Protein AF-N4UKX5-F1 (afdb_monomer)

Organism: Fusarium oxysporum f. sp. cubense (strain race 1) (NCBI:txid1229664)

Secondary structure (DSSP, 8-state):
-TTT--TTTT--SSTT--GGGS-HHHHHHHS-HHHHHHHHHHHHHHHHSS-TTTSHHHHHHHHHHHHHHHHHHHHHTT-HHHHHHHHHHHHHHHHHHHHHHHHHHHHHHHHHHHHHHHHHHHH-TTS-GGGSTT-

pLDDT: mean 85.67, std 10.75, range [50.56, 95.94]

Solvent-accessible surface area (backbone atoms only — not comparable to full-atom values): 8071 Å² total; per-residue (Å²): 99,88,89,73,56,43,77,65,61,71,70,64,96,49,101,78,68,53,64,89,75,52,57,67,68,55,44,52,75,52,47,46,71,69,50,52,50,45,76,70,40,51,59,62,54,47,70,66,42,95,61,48,78,78,53,40,63,60,52,47,55,48,42,77,76,36,47,67,30,50,50,48,52,29,43,66,71,74,44,45,75,60,52,57,59,46,51,52,51,51,53,50,55,50,52,50,50,55,51,51,54,50,51,53,50,52,54,57,47,54,51,51,51,51,53,50,51,51,56,51,48,75,74,43,82,84,67,61,82,85,72,64,85,82,118

Foldseek 3Di:
DLVLFDPCLLVDPDPPPALVNDDPVSLCVRQPPVNVCCLQCVLVVLLPPPCNVVCLVVVVVSCVPCVVSSCVNCNNVVNNVSVVVSVVSNVVSVVVNVVVVVVVVVVVVVVVVVVVVVVVCVVPVPDDPVVPVPD

Structure (mmCIF, N/CA/C/O backbone):
data_AF-N4UKX5-F1
#
_entry.id   AF-N4UKX5-F1
#
loop_
_atom_site.group_PDB
_atom_site.id
_atom_site.type_symbol
_atom_site.label_atom_id
_atom_site.label_alt_id
_atom_site.label_comp_id
_atom_site.label_asym_id
_atom_site.label_entity_id
_atom_site.label_seq_id
_atom_site.pdbx_PDB_ins_code
_atom_site.Cartn_x
_atom_site.Cartn_y
_atom_site.Cartn_z
_atom_site.occupancy
_atom_site.B_iso_or_equiv
_atom_site.auth_seq_id
_atom_site.auth_comp_id
_atom_site.auth_asym_id
_atom_site.auth_atom_id
_atom_site.pdbx_PDB_model_num
ATOM 1 N N . MET A 1 1 ? -9.083 -7.119 -2.112 1.00 83.56 1 MET A N 1
ATOM 2 C CA . MET A 1 1 ? -8.316 -5.910 -1.726 1.00 83.56 1 MET A CA 1
ATOM 3 C C . MET A 1 1 ? -8.690 -4.686 -2.566 1.00 83.56 1 MET A C 1
ATOM 5 O O . MET A 1 1 ? -9.203 -3.749 -1.979 1.00 83.56 1 MET A O 1
ATOM 9 N N . ASN A 1 2 ? -8.533 -4.683 -3.900 1.00 85.25 2 ASN A N 1
ATOM 10 C CA . ASN A 1 2 ? -8.833 -3.512 -4.761 1.00 85.25 2 ASN A CA 1
ATOM 11 C C . ASN A 1 2 ? -10.295 -2.999 -4.661 1.00 85.25 2 ASN A C 1
ATOM 13 O O . ASN A 1 2 ? -10.534 -1.800 -4.655 1.00 85.25 2 ASN A O 1
ATOM 17 N N . ILE A 1 3 ? -11.275 -3.899 -4.515 1.00 88.56 3 ILE A N 1
ATOM 18 C CA . ILE A 1 3 ? -12.695 -3.526 -4.341 1.00 88.56 3 ILE A CA 1
ATOM 19 C C . ILE A 1 3 ? -13.090 -3.212 -2.890 1.00 88.56 3 ILE A C 1
ATOM 21 O O . ILE A 1 3 ? -14.152 -2.655 -2.653 1.00 88.56 3 ILE A O 1
ATOM 25 N N . SER A 1 4 ? -12.268 -3.623 -1.923 1.00 91.06 4 SER A N 1
ATOM 26 C CA . SER A 1 4 ? -12.618 -3.612 -0.495 1.00 91.06 4 SER A CA 1
ATOM 27 C C . SER A 1 4 ? -12.010 -2.419 0.242 1.00 91.06 4 SER A C 1
ATOM 29 O O . SER A 1 4 ? -12.527 -2.010 1.272 1.00 91.06 4 SER A O 1
ATOM 31 N N . LEU A 1 5 ? -10.896 -1.883 -0.265 1.00 94.81 5 LEU A N 1
ATOM 32 C CA . LEU A 1 5 ? -10.263 -0.689 0.280 1.00 94.81 5 LEU A CA 1
ATOM 33 C C . LEU A 1 5 ? -10.945 0.562 -0.259 1.00 94.81 5 LEU A C 1
ATOM 35 O O . LEU A 1 5 ? -10.993 0.773 -1.472 1.00 94.81 5 LEU A O 1
ATOM 39 N N . LYS A 1 6 ? -11.381 1.420 0.654 1.00 94.25 6 LYS A N 1
ATOM 40 C CA . LYS A 1 6 ? -11.915 2.750 0.376 1.00 94.25 6 LYS A CA 1
ATOM 41 C C . LYS A 1 6 ? -11.377 3.735 1.408 1.00 94.25 6 LYS A C 1
ATOM 43 O O . LYS A 1 6 ? -10.897 3.305 2.456 1.00 94.25 6 LYS A O 1
ATOM 48 N N . GLU A 1 7 ? -11.447 5.015 1.077 1.00 93.12 7 GLU A N 1
ATOM 49 C CA . GLU A 1 7 ? -11.244 6.094 2.039 1.00 93.12 7 GLU A CA 1
ATOM 50 C C . GLU A 1 7 ? -12.257 5.965 3.170 1.00 93.12 7 GLU A C 1
ATOM 52 O O . GLU A 1 7 ? -13.420 5.624 2.922 1.00 93.12 7 GLU A O 1
ATOM 57 N N . ASP A 1 8 ? -11.784 6.214 4.387 1.00 93.50 8 ASP A N 1
ATOM 58 C CA . ASP A 1 8 ? -12.605 6.221 5.587 1.00 93.50 8 ASP A CA 1
ATOM 59 C C . ASP A 1 8 ? -13.383 4.906 5.755 1.00 93.50 8 ASP A C 1
ATOM 61 O O . ASP A 1 8 ? -14.613 4.843 5.821 1.00 93.50 8 ASP A O 1
ATOM 65 N N . ILE A 1 9 ? -12.648 3.790 5.762 1.00 94.19 9 ILE A N 1
ATOM 66 C CA . ILE A 1 9 ? -13.247 2.448 5.706 1.00 94.19 9 ILE A CA 1
ATOM 67 C C . ILE A 1 9 ? -14.123 2.137 6.929 1.00 94.19 9 ILE A C 1
ATOM 69 O O . ILE A 1 9 ? -15.023 1.299 6.852 1.00 94.19 9 ILE A O 1
ATOM 73 N N . CYS A 1 10 ? -13.874 2.829 8.042 1.00 93.75 10 CYS A N 1
ATOM 74 C CA . CYS A 1 10 ? -14.640 2.727 9.280 1.00 93.75 10 CYS A CA 1
ATOM 75 C C . CYS A 1 10 ? -15.719 3.813 9.443 1.00 93.75 10 CYS A C 1
ATOM 77 O O . CYS A 1 10 ? -16.353 3.846 10.504 1.00 93.75 10 CYS A O 1
ATOM 79 N N . ASP A 1 11 ? -15.939 4.655 8.429 1.00 91.94 11 ASP A N 1
ATOM 80 C CA . ASP A 1 11 ? -16.814 5.836 8.427 1.00 91.94 11 ASP A CA 1
ATOM 81 C C . ASP A 1 11 ? -16.647 6.677 9.714 1.00 91.94 11 ASP A C 1
ATOM 83 O O . ASP A 1 11 ? -17.562 6.816 10.536 1.00 91.94 11 ASP A O 1
ATOM 87 N N . LEU A 1 12 ? -15.418 7.126 9.960 1.00 89.06 12 LEU A N 1
ATOM 88 C CA . LEU A 1 12 ? -15.024 7.915 11.115 1.00 89.06 12 LEU A CA 1
ATOM 89 C C . LEU A 1 12 ? -15.471 9.365 10.939 1.00 89.06 12 LEU A C 1
ATOM 91 O O . LEU A 1 12 ? -15.282 9.997 9.908 1.00 89.06 12 LEU A O 1
ATOM 95 N N . VAL A 1 13 ? -16.000 9.946 12.014 1.00 80.88 13 VAL A N 1
ATOM 96 C CA . VAL A 1 13 ? -16.479 11.338 12.000 1.00 80.88 13 VAL A CA 1
ATOM 97 C C . VAL A 1 13 ? -15.334 12.337 11.775 1.00 80.88 13 VAL A C 1
ATOM 99 O O . VAL A 1 13 ? -15.571 13.436 11.272 1.00 80.88 13 VAL A O 1
ATOM 102 N N . TRP A 1 14 ? -14.097 11.985 12.153 1.00 86.44 14 TRP A N 1
ATOM 103 C CA . TRP A 1 14 ? -12.945 12.877 12.036 1.00 86.44 14 TRP A CA 1
ATOM 104 C C . TRP A 1 14 ? -11.668 12.137 11.582 1.00 86.44 14 TRP A C 1
ATOM 106 O O . TRP A 1 14 ? -11.308 11.123 12.182 1.00 86.44 14 TRP A O 1
ATOM 116 N N . PRO A 1 15 ? -10.912 12.659 10.594 1.00 76.62 15 PRO A N 1
ATOM 117 C CA . PRO A 1 15 ? -9.741 11.983 10.009 1.00 76.62 15 PRO A CA 1
ATOM 118 C C . PRO A 1 15 ? -8.527 11.849 10.950 1.00 76.62 15 PRO A C 1
ATOM 120 O O . PRO A 1 15 ? -7.534 11.217 10.604 1.00 76.62 15 PRO A O 1
ATOM 123 N N . GLY A 1 16 ? -8.589 12.438 12.145 1.00 83.19 16 GLY A N 1
ATOM 124 C CA . GLY A 1 16 ? -7.566 12.330 13.190 1.00 83.19 16 GLY A CA 1
ATOM 125 C C . GLY A 1 16 ? -8.024 11.611 14.458 1.00 83.19 16 GLY A C 1
ATOM 126 O O . GLY A 1 16 ? -7.332 11.704 15.471 1.00 83.19 16 GLY A O 1
ATOM 127 N N . THR A 1 17 ? -9.171 10.923 14.436 1.00 89.44 17 THR A N 1
ATOM 128 C CA . THR A 1 17 ? -9.599 10.079 15.560 1.00 89.44 17 THR A CA 1
ATOM 129 C C . THR A 1 17 ? -8.512 9.052 15.876 1.00 89.44 17 THR A C 1
ATOM 131 O O . THR A 1 17 ? -8.079 8.299 14.998 1.00 89.44 17 THR A O 1
ATOM 134 N N . GLN A 1 18 ? -8.045 9.006 17.128 1.00 89.25 18 GLN A N 1
ATOM 135 C CA . GLN A 1 18 ? -6.994 8.059 17.483 1.00 89.25 18 GLN A CA 1
ATOM 136 C C . GLN A 1 18 ? -7.522 6.633 17.410 1.00 89.25 18 GLN A C 1
ATOM 138 O O . GLN A 1 18 ? -8.659 6.340 17.776 1.00 89.25 18 GLN A O 1
ATOM 143 N N . ARG A 1 19 ? -6.652 5.695 17.026 1.00 90.31 19 ARG A N 1
ATOM 144 C CA . ARG A 1 19 ? -7.017 4.277 16.986 1.00 90.31 19 ARG A CA 1
ATOM 145 C C . ARG A 1 19 ? -7.580 3.773 18.323 1.00 90.31 19 ARG A C 1
ATOM 147 O O . ARG A 1 19 ? -8.476 2.935 18.320 1.00 90.31 19 ARG A O 1
ATOM 154 N N . THR A 1 20 ? -7.064 4.264 19.444 1.00 90.50 20 THR A N 1
ATOM 155 C CA . THR A 1 20 ? -7.505 3.921 20.807 1.00 90.50 20 THR A CA 1
ATOM 156 C C . THR A 1 20 ? -8.943 4.341 21.109 1.00 90.50 20 THR A C 1
ATOM 158 O O . THR A 1 20 ? -9.580 3.722 21.955 1.00 90.50 20 THR A O 1
ATOM 161 N N . GLU A 1 21 ? -9.466 5.345 20.406 1.00 91.62 21 GLU A N 1
ATOM 162 C CA . GLU A 1 21 ? -10.832 5.856 20.564 1.00 91.62 21 GLU A CA 1
ATOM 163 C C . GLU A 1 21 ? -11.854 5.057 19.735 1.00 91.62 21 GLU A C 1
ATOM 165 O O . GLU A 1 21 ? -13.058 5.155 19.961 1.00 91.62 21 GLU A O 1
ATOM 170 N N . ILE A 1 22 ? -11.391 4.231 18.788 1.00 93.19 22 ILE A N 1
ATOM 171 C CA . ILE A 1 22 ? -12.251 3.454 17.888 1.00 93.19 22 ILE A CA 1
ATOM 172 C C . ILE A 1 22 ? -12.518 2.068 18.498 1.00 93.19 22 ILE A C 1
ATOM 174 O O . ILE A 1 22 ? -11.574 1.295 18.709 1.00 93.19 22 ILE A O 1
ATOM 178 N N . PRO A 1 23 ? -13.784 1.673 18.727 1.00 94.19 23 PRO A N 1
ATOM 179 C CA . PRO A 1 23 ? -14.103 0.346 19.244 1.00 94.19 23 PRO A CA 1
ATOM 180 C C . PRO A 1 23 ? -13.579 -0.769 18.331 1.00 94.19 23 PRO A C 1
ATOM 182 O O . PRO A 1 23 ? -13.800 -0.752 17.120 1.00 94.19 23 PRO A O 1
ATOM 185 N N . SER A 1 24 ? -12.939 -1.793 18.903 1.00 92.56 24 SER A N 1
ATOM 186 C CA . SER A 1 24 ? -12.426 -2.933 18.123 1.00 92.56 24 SER A CA 1
ATOM 187 C C . SER A 1 24 ? -13.518 -3.652 17.328 1.00 92.56 24 SER A C 1
ATOM 189 O O . SER A 1 24 ? -13.256 -4.103 16.218 1.00 92.56 24 SER A O 1
ATOM 191 N N . LEU A 1 25 ? -14.750 -3.695 17.850 1.00 93.94 25 LEU A N 1
ATOM 192 C CA . LEU A 1 25 ? -15.900 -4.259 17.141 1.00 93.94 25 LEU A CA 1
ATOM 193 C C . LEU A 1 25 ? -16.239 -3.473 15.862 1.00 93.94 25 LEU A C 1
ATOM 195 O O . LEU A 1 25 ? -16.568 -4.083 14.849 1.00 93.94 25 LEU A O 1
ATOM 199 N N . ARG A 1 26 ? -16.108 -2.136 15.881 1.00 94.31 26 ARG A N 1
ATOM 200 C CA . ARG A 1 26 ? -16.321 -1.294 14.693 1.00 94.31 26 ARG A CA 1
ATOM 201 C C . ARG A 1 26 ? -15.291 -1.633 13.623 1.00 94.31 26 ARG A C 1
ATOM 203 O O . ARG A 1 26 ? -15.672 -1.938 12.500 1.00 94.31 26 ARG A O 1
ATOM 210 N N . VAL A 1 27 ? -14.012 -1.679 13.995 1.00 95.06 27 VAL A N 1
ATOM 211 C CA . VAL A 1 27 ? -12.939 -2.080 13.072 1.00 95.06 27 VAL A CA 1
ATOM 212 C C . VAL A 1 27 ? -13.193 -3.471 12.486 1.00 95.06 27 VAL A C 1
ATOM 214 O O . VAL A 1 27 ? -13.113 -3.625 11.273 1.00 95.06 27 VAL A O 1
ATOM 217 N N . ALA A 1 28 ? -13.558 -4.458 13.309 1.00 94.00 28 ALA A N 1
ATOM 218 C CA . ALA A 1 28 ? -13.842 -5.819 12.845 1.00 94.00 28 ALA A CA 1
ATOM 219 C C . ALA A 1 28 ? -15.056 -5.888 11.899 1.00 94.00 28 ALA A C 1
ATOM 221 O O . ALA A 1 28 ? -15.061 -6.684 10.966 1.00 94.00 28 ALA A O 1
ATOM 222 N N . SER A 1 29 ? -16.065 -5.032 12.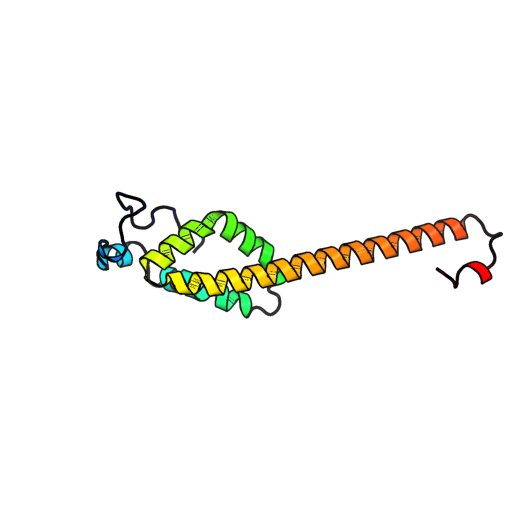100 1.00 94.62 29 SER A N 1
ATOM 223 C CA . SER A 1 29 ? -17.222 -4.943 11.196 1.00 94.62 29 SER A CA 1
ATOM 224 C C . SER A 1 29 ? -16.905 -4.286 9.849 1.00 94.62 29 SER A C 1
ATOM 226 O O . SER A 1 29 ? -17.573 -4.568 8.859 1.00 94.62 29 SER A O 1
ATOM 228 N N . CYS A 1 30 ? -15.887 -3.424 9.803 1.00 95.38 30 CYS A N 1
ATOM 229 C CA . CYS A 1 30 ? -15.498 -2.673 8.608 1.00 95.38 30 CYS A CA 1
ATOM 230 C C . CYS A 1 30 ? -14.368 -3.353 7.819 1.00 95.38 30 CYS A C 1
ATOM 232 O O . CYS A 1 30 ? -14.278 -3.198 6.603 1.00 95.38 30 CYS A O 1
ATOM 234 N N . ILE A 1 31 ? -13.500 -4.107 8.498 1.00 95.75 31 ILE A N 1
ATOM 235 C CA . ILE A 1 31 ? -12.332 -4.766 7.910 1.00 95.75 31 ILE A CA 1
ATOM 236 C C . ILE A 1 31 ? -12.417 -6.268 8.194 1.00 95.75 31 ILE A C 1
ATOM 238 O O . ILE A 1 31 ? -11.996 -6.738 9.254 1.00 95.75 31 ILE A O 1
ATOM 242 N N . SER A 1 32 ? -12.932 -7.020 7.217 1.00 95.94 32 SER A N 1
ATOM 243 C CA . SER A 1 32 ? -13.056 -8.480 7.307 1.00 95.94 32 SER A CA 1
ATOM 244 C C . SER A 1 32 ? -11.700 -9.166 7.479 1.00 95.94 32 SER A C 1
ATOM 246 O O . SER A 1 32 ? -10.666 -8.624 7.077 1.00 95.94 32 SER A O 1
ATOM 248 N N . ASP A 1 33 ? -11.694 -10.379 8.026 1.00 94.88 33 ASP A N 1
ATOM 249 C CA . ASP A 1 33 ? -10.465 -11.141 8.264 1.00 94.88 33 ASP A CA 1
ATOM 250 C C . ASP A 1 33 ? -9.669 -11.389 6.970 1.00 94.88 33 ASP A C 1
ATOM 252 O O . ASP A 1 33 ? -8.437 -11.310 6.964 1.00 94.88 33 ASP A O 1
ATOM 256 N N . GLU A 1 34 ? -10.350 -11.588 5.839 1.00 95.06 34 GLU A N 1
ATOM 257 C CA . GLU A 1 34 ? -9.716 -11.725 4.525 1.00 95.06 34 GLU A CA 1
ATOM 258 C C . GLU A 1 34 ? -9.026 -10.430 4.092 1.00 95.06 34 GLU A C 1
ATOM 260 O O . GLU A 1 34 ? -7.916 -10.461 3.549 1.00 95.06 34 GLU A O 1
ATOM 265 N N . LEU A 1 35 ? -9.658 -9.276 4.336 1.00 95.06 35 LEU A N 1
ATOM 266 C CA . LEU A 1 35 ? -9.056 -7.982 4.031 1.00 95.06 35 LEU A CA 1
ATOM 267 C C . LEU A 1 35 ? -7.871 -7.699 4.959 1.00 95.06 35 LEU A C 1
ATOM 269 O O . LEU A 1 35 ? -6.840 -7.221 4.485 1.00 95.06 35 LEU A O 1
ATOM 273 N N . GLN A 1 36 ? -7.969 -8.044 6.245 1.00 94.44 36 GLN A N 1
ATOM 274 C CA . GLN A 1 36 ? -6.850 -7.936 7.184 1.00 94.44 36 GLN A CA 1
ATOM 275 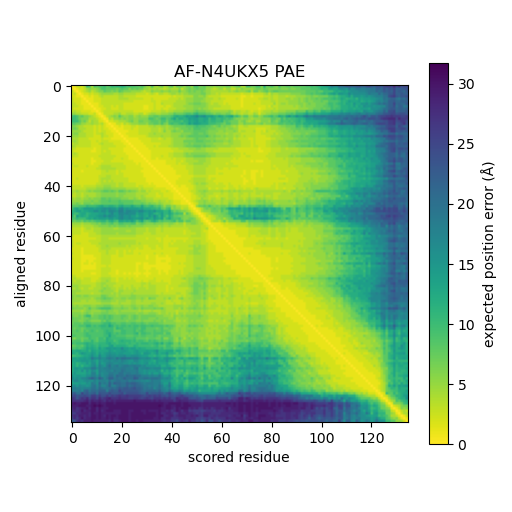C C . GLN A 1 36 ? -5.660 -8.771 6.710 1.00 94.44 36 GLN A C 1
ATOM 277 O O . GLN A 1 36 ? -4.535 -8.270 6.643 1.00 94.44 36 GLN A O 1
ATOM 282 N N . TYR A 1 37 ? -5.907 -10.025 6.328 1.00 92.69 37 TYR A N 1
ATOM 283 C CA . TYR A 1 37 ? -4.880 -10.903 5.782 1.00 92.69 37 TYR A CA 1
ATOM 284 C C . TYR A 1 37 ? -4.242 -10.297 4.526 1.00 92.69 37 TYR A C 1
ATOM 286 O O . TYR A 1 37 ? -3.016 -10.172 4.448 1.00 92.69 37 TYR A O 1
ATOM 294 N N . ALA A 1 38 ? -5.059 -9.857 3.566 1.00 92.88 38 ALA A N 1
ATOM 295 C CA . ALA A 1 38 ? -4.571 -9.259 2.329 1.00 92.88 38 ALA A CA 1
ATOM 296 C C . ALA A 1 38 ? -3.709 -8.016 2.601 1.00 92.88 38 ALA A C 1
ATOM 298 O O . ALA A 1 38 ? -2.576 -7.954 2.127 1.00 92.88 38 ALA A O 1
ATOM 299 N N . CYS A 1 39 ? -4.187 -7.077 3.426 1.00 92.19 39 CYS A N 1
ATOM 300 C CA . CYS A 1 39 ? -3.467 -5.854 3.785 1.00 92.19 39 CYS A CA 1
ATOM 301 C C . CYS A 1 39 ? -2.097 -6.133 4.414 1.00 92.19 39 CYS A C 1
ATOM 303 O O . CYS A 1 39 ? -1.156 -5.377 4.174 1.00 92.19 39 CYS A O 1
ATOM 305 N N . ARG A 1 40 ? -1.962 -7.211 5.188 1.00 89.94 40 ARG A N 1
ATOM 306 C CA . ARG A 1 40 ? -0.704 -7.569 5.855 1.00 89.94 40 ARG A CA 1
ATOM 307 C C . ARG A 1 40 ? 0.271 -8.331 4.963 1.00 89.94 40 ARG A C 1
ATOM 309 O O . ARG A 1 40 ? 1.482 -8.160 5.085 1.00 89.94 40 ARG A O 1
ATOM 316 N N . HIS A 1 41 ? -0.238 -9.191 4.086 1.00 87.56 41 HIS A N 1
ATOM 317 C CA . HIS A 1 41 ? 0.589 -10.211 3.439 1.00 87.56 41 HIS A CA 1
ATOM 318 C C . HIS A 1 41 ? 0.806 -10.009 1.937 1.00 87.56 41 HIS A C 1
ATOM 320 O O . HIS A 1 41 ? 1.720 -10.627 1.394 1.00 87.56 41 HIS A O 1
ATOM 326 N N . TRP A 1 42 ? 0.048 -9.138 1.257 1.00 87.94 42 TRP A N 1
ATOM 327 C CA . TRP A 1 42 ? 0.155 -8.984 -0.203 1.00 87.94 42 TRP A CA 1
ATOM 328 C C . TRP A 1 42 ? 1.584 -8.666 -0.671 1.00 87.94 42 TRP A C 1
ATOM 330 O O . TRP A 1 42 ? 2.078 -9.275 -1.613 1.00 87.94 42 TRP A O 1
ATOM 340 N N . ALA A 1 43 ? 2.282 -7.768 0.024 1.00 78.62 43 ALA A N 1
ATOM 341 C CA . ALA A 1 43 ? 3.628 -7.343 -0.347 1.00 78.62 43 ALA A CA 1
ATOM 342 C C . ALA A 1 43 ? 4.704 -8.393 -0.037 1.00 78.62 43 ALA A C 1
ATOM 344 O O . ALA A 1 43 ? 5.694 -8.502 -0.758 1.00 78.62 43 ALA A O 1
ATOM 345 N N . TYR A 1 44 ? 4.501 -9.187 1.017 1.00 79.69 44 TYR A N 1
ATOM 346 C CA . TYR A 1 44 ? 5.348 -10.344 1.300 1.00 79.69 44 TYR A CA 1
ATOM 347 C C . TYR A 1 44 ? 5.233 -11.384 0.184 1.00 79.69 44 TYR A C 1
ATOM 349 O O . TYR A 1 44 ? 6.244 -11.884 -0.305 1.00 79.69 44 TYR A O 1
ATOM 357 N N . HIS A 1 45 ? 4.003 -11.672 -0.248 1.00 84.12 45 HIS A N 1
ATOM 358 C CA . HIS A 1 45 ? 3.759 -12.568 -1.374 1.00 84.12 45 HIS A CA 1
ATOM 359 C C . HIS A 1 45 ? 4.343 -12.001 -2.665 1.00 84.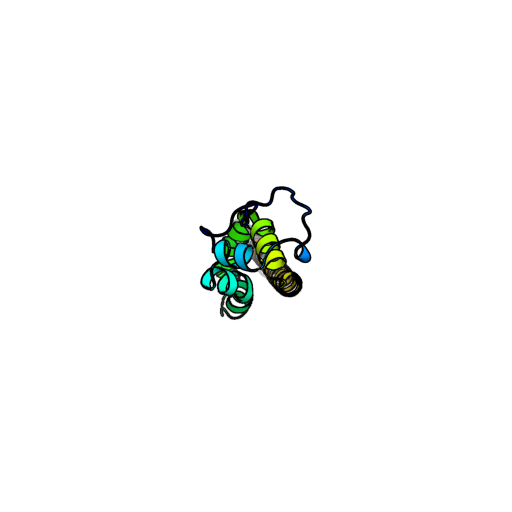12 45 HIS A C 1
ATOM 361 O O . HIS A 1 45 ? 5.011 -12.734 -3.381 1.00 84.12 45 HIS A O 1
ATOM 367 N N . PHE A 1 46 ? 4.203 -10.693 -2.903 1.00 79.19 46 PHE A N 1
ATOM 368 C CA . PHE A 1 46 ? 4.794 -10.009 -4.054 1.00 79.19 46 PHE A CA 1
ATOM 369 C C . PHE A 1 46 ? 6.321 -10.164 -4.124 1.00 79.19 46 PHE A C 1
ATOM 371 O O . PHE A 1 46 ? 6.858 -10.447 -5.190 1.00 79.19 46 PHE A O 1
ATOM 378 N N . GLN A 1 47 ? 7.024 -10.049 -2.991 1.00 73.38 47 GLN A N 1
ATOM 379 C CA . GLN A 1 47 ? 8.479 -10.239 -2.935 1.00 73.38 47 GLN A CA 1
ATOM 380 C C . GLN A 1 47 ? 8.912 -11.669 -3.300 1.00 73.38 47 GLN A C 1
ATOM 382 O O . GLN A 1 47 ? 10.029 -11.869 -3.769 1.00 73.38 47 GLN A O 1
ATOM 387 N N . LYS A 1 48 ? 8.055 -12.662 -3.051 1.00 79.38 48 LYS A N 1
ATOM 388 C CA . LYS A 1 48 ? 8.351 -14.079 -3.290 1.00 79.38 48 LYS A CA 1
ATOM 389 C C . LYS A 1 48 ? 8.043 -14.558 -4.704 1.00 79.38 48 LYS A C 1
ATOM 391 O O . LYS A 1 48 ? 8.366 -15.698 -5.024 1.00 79.38 48 LYS A O 1
ATOM 396 N N . ILE A 1 49 ? 7.406 -13.731 -5.528 1.00 81.56 49 ILE A N 1
ATOM 397 C CA . ILE A 1 49 ? 7.172 -14.060 -6.934 1.00 81.56 49 ILE A CA 1
ATOM 398 C C . ILE A 1 49 ? 8.534 -14.105 -7.635 1.00 81.56 49 ILE A C 1
ATOM 400 O O . ILE A 1 49 ? 9.357 -13.219 -7.423 1.00 81.56 49 ILE A O 1
ATOM 404 N N . GLU A 1 50 ? 8.774 -15.117 -8.471 1.00 71.69 50 GLU A N 1
ATOM 405 C CA . GLU A 1 50 ? 10.040 -15.280 -9.209 1.00 71.69 50 GLU A CA 1
ATOM 406 C C . GLU A 1 50 ? 10.323 -14.098 -10.154 1.00 71.69 50 GLU A C 1
ATOM 408 O O . GLU A 1 50 ? 11.472 -13.724 -10.380 1.00 71.69 50 GLU A O 1
ATOM 413 N N . THR A 1 51 ? 9.266 -13.463 -10.664 1.00 71.19 51 THR A N 1
ATOM 414 C CA . THR A 1 51 ? 9.321 -12.348 -11.619 1.00 71.19 51 THR A CA 1
ATOM 415 C C . THR A 1 51 ? 8.526 -11.126 -11.130 1.00 71.19 51 THR A C 1
ATOM 417 O O . THR A 1 51 ? 7.521 -10.745 -11.739 1.00 71.19 51 THR A O 1
ATOM 420 N N . PRO A 1 52 ? 8.956 -10.455 -10.047 1.00 67.44 52 PRO A N 1
ATOM 421 C CA . PRO A 1 52 ? 8.206 -9.342 -9.463 1.00 67.44 52 PRO A CA 1
ATOM 422 C C . PRO A 1 52 ? 8.149 -8.126 -10.400 1.00 67.44 52 PRO A C 1
ATOM 424 O O . PRO A 1 52 ? 7.214 -7.335 -10.330 1.00 67.44 52 PRO A O 1
ATOM 427 N N . LEU A 1 53 ? 9.108 -8.006 -11.329 1.00 70.12 53 LEU A N 1
ATOM 428 C CA . LEU A 1 53 ? 9.166 -6.932 -12.324 1.00 70.12 53 LEU A CA 1
ATOM 429 C C . LEU A 1 53 ? 8.019 -6.963 -13.346 1.00 70.12 53 LEU A C 1
ATOM 431 O O . LEU A 1 53 ? 7.708 -5.916 -13.907 1.00 70.12 53 LEU A O 1
ATOM 435 N N . ILE A 1 54 ? 7.409 -8.129 -13.592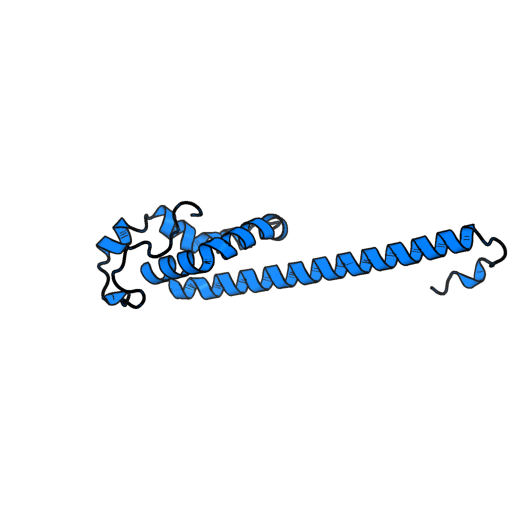 1.00 72.94 54 ILE A N 1
ATOM 436 C CA . ILE A 1 54 ? 6.299 -8.280 -14.553 1.00 72.94 54 ILE A CA 1
ATOM 437 C C . ILE A 1 54 ? 5.014 -7.684 -13.974 1.00 72.94 54 ILE A C 1
ATOM 439 O O . ILE A 1 54 ? 4.280 -6.991 -14.665 1.00 72.94 54 ILE A O 1
ATOM 443 N N . ASN A 1 55 ? 4.791 -7.883 -12.676 1.00 76.69 55 ASN A N 1
ATOM 444 C CA . ASN A 1 55 ? 3.577 -7.434 -11.992 1.00 76.69 55 ASN A CA 1
ATOM 445 C C . ASN A 1 55 ? 3.737 -6.043 -11.356 1.00 76.69 55 ASN A C 1
ATOM 447 O O . ASN A 1 55 ? 2.864 -5.585 -10.619 1.00 76.69 55 ASN A O 1
ATOM 451 N N . LEU A 1 56 ? 4.866 -5.369 -11.602 1.00 81.88 56 LEU A N 1
ATOM 452 C CA . LEU A 1 56 ? 5.147 -4.051 -11.039 1.00 81.88 56 LEU A CA 1
ATOM 453 C C . LEU A 1 56 ? 4.127 -3.000 -11.467 1.00 81.88 56 LEU A C 1
ATOM 455 O O . LEU A 1 56 ? 3.750 -2.171 -10.644 1.00 81.88 56 LEU A O 1
ATOM 459 N N . ASP A 1 57 ? 3.696 -3.036 -12.726 1.00 83.75 57 ASP A N 1
ATOM 460 C CA . ASP A 1 57 ? 2.774 -2.042 -13.275 1.00 83.75 57 ASP A CA 1
ATOM 461 C C . ASP A 1 57 ? 1.404 -2.138 -12.585 1.00 83.75 57 ASP A C 1
ATOM 463 O O . ASP A 1 57 ? 0.835 -1.125 -12.177 1.00 83.75 57 ASP A O 1
ATOM 467 N N . GLU A 1 58 ? 0.916 -3.356 -12.332 1.00 85.75 58 GLU A N 1
ATOM 468 C CA . GLU A 1 58 ? -0.323 -3.585 -11.578 1.00 85.75 58 GLU A CA 1
ATOM 469 C C . GLU A 1 58 ? -0.206 -3.126 -10.122 1.00 85.75 58 GLU A C 1
ATOM 471 O O . GLU A 1 58 ? -1.116 -2.485 -9.589 1.00 85.75 58 GLU A O 1
ATOM 476 N N . VAL A 1 59 ? 0.931 -3.408 -9.478 1.00 85.94 59 VAL A N 1
ATOM 477 C CA . VAL A 1 59 ? 1.206 -2.932 -8.117 1.00 85.94 59 VAL A CA 1
ATOM 478 C C . VAL A 1 59 ? 1.280 -1.409 -8.079 1.00 85.94 59 VAL A C 1
ATOM 480 O O . VAL A 1 59 ? 0.760 -0.797 -7.149 1.00 85.94 59 VAL A O 1
ATOM 483 N N . PHE A 1 60 ? 1.874 -0.778 -9.087 1.00 85.31 60 PHE A N 1
ATOM 484 C CA . PHE A 1 60 ? 1.955 0.672 -9.175 1.00 85.31 60 PHE A CA 1
ATOM 485 C C . PHE A 1 60 ? 0.569 1.305 -9.333 1.00 85.31 60 PHE A C 1
ATOM 487 O O . PHE A 1 60 ? 0.231 2.209 -8.569 1.00 85.31 60 PHE A O 1
ATOM 494 N N . VAL A 1 61 ? -0.267 0.778 -10.233 1.00 89.06 61 VAL A N 1
ATOM 495 C CA . VAL A 1 61 ? -1.667 1.210 -10.397 1.00 89.06 61 VAL A CA 1
ATOM 496 C C . VAL A 1 61 ? -2.454 1.022 -9.098 1.00 89.06 61 VAL A C 1
ATOM 498 O O . VAL A 1 61 ? -3.187 1.919 -8.673 1.00 89.06 61 VAL A O 1
ATOM 501 N N . PHE A 1 62 ? -2.274 -0.116 -8.421 1.00 90.00 62 PHE A N 1
ATOM 502 C CA . PHE A 1 62 ? -2.892 -0.364 -7.122 1.00 90.00 62 PHE A CA 1
ATOM 503 C C . PHE A 1 62 ? -2.471 0.685 -6.086 1.00 90.00 62 PHE A C 1
ATOM 505 O O . PHE A 1 62 ? -3.327 1.248 -5.408 1.00 90.00 62 PHE A O 1
ATOM 512 N N . LEU A 1 63 ? -1.176 0.982 -5.972 1.00 88.69 63 LEU A N 1
ATOM 513 C CA . LEU A 1 63 ? -0.655 1.937 -4.995 1.00 88.69 63 LEU A CA 1
ATOM 514 C C . LEU A 1 63 ? -1.078 3.373 -5.305 1.00 88.69 63 LEU A C 1
ATOM 516 O O . LEU A 1 63 ? -1.461 4.089 -4.385 1.00 88.69 63 LEU A O 1
ATOM 520 N N . GLN A 1 64 ? -1.081 3.787 -6.573 1.00 89.19 64 GLN A N 1
ATOM 521 C CA . GLN A 1 64 ? -1.585 5.107 -6.965 1.00 89.19 64 GLN A CA 1
ATOM 522 C C . GLN A 1 64 ? -3.024 5.332 -6.495 1.00 89.19 64 GLN A C 1
ATOM 524 O O . GLN A 1 64 ? -3.370 6.432 -6.074 1.00 89.19 64 GLN A O 1
ATOM 529 N N . LYS A 1 65 ? -3.849 4.282 -6.533 1.00 92.44 65 LYS A N 1
ATOM 530 C CA . LYS A 1 65 ? -5.256 4.354 -6.139 1.00 92.44 65 LYS A CA 1
ATOM 531 C C . LYS A 1 65 ? -5.495 4.098 -4.647 1.00 92.44 65 LYS A C 1
ATOM 533 O O . LYS A 1 65 ? -6.409 4.677 -4.071 1.00 92.44 65 LYS A O 1
ATOM 538 N N . HIS A 1 66 ? -4.733 3.202 -4.022 1.00 93.94 66 HIS A N 1
ATOM 539 C CA . HIS A 1 66 ? -5.059 2.646 -2.704 1.00 93.94 66 HIS A CA 1
ATOM 540 C C . HIS A 1 66 ? -3.956 2.759 -1.652 1.00 93.94 66 HIS A C 1
ATOM 542 O O . HIS A 1 66 ? -4.143 2.219 -0.565 1.00 93.94 66 HIS A O 1
ATOM 548 N N . LEU A 1 67 ? -2.841 3.458 -1.903 1.00 91.88 67 LEU A N 1
ATOM 549 C CA . LEU A 1 67 ? -1.768 3.595 -0.909 1.00 91.88 67 LEU A CA 1
ATOM 550 C C . LEU A 1 67 ? -2.297 4.118 0.433 1.00 91.88 67 LEU A C 1
ATOM 552 O O . LEU A 1 67 ? -2.088 3.471 1.457 1.00 91.88 67 LEU A O 1
ATOM 556 N N . PHE A 1 68 ? -3.017 5.241 0.435 1.00 92.38 68 PHE A N 1
ATOM 557 C CA . PHE A 1 68 ? -3.545 5.820 1.672 1.00 92.38 68 PHE A CA 1
ATOM 558 C C . PHE A 1 68 ? -4.635 4.952 2.306 1.00 92.38 68 PHE A C 1
ATOM 560 O O . PHE A 1 68 ? -4.559 4.698 3.501 1.00 92.38 68 PHE A O 1
ATOM 567 N N . HIS A 1 69 ? -5.554 4.391 1.513 1.00 94.94 69 HIS A N 1
ATOM 568 C CA . HIS A 1 69 ? -6.594 3.469 2.000 1.00 94.94 69 HIS A CA 1
ATOM 569 C C . HIS A 1 69 ? -5.998 2.229 2.686 1.00 94.94 69 HIS A C 1
ATOM 571 O O . HIS A 1 69 ? -6.486 1.748 3.707 1.00 94.94 69 HIS A O 1
ATOM 577 N N . TRP A 1 70 ? -4.911 1.693 2.131 1.00 94.88 70 TRP A N 1
ATOM 578 C CA . TRP A 1 70 ? -4.202 0.557 2.706 1.00 94.88 70 TRP A CA 1
ATOM 579 C C . TRP A 1 70 ? -3.456 0.937 3.995 1.00 94.88 70 TRP A C 1
ATOM 581 O O . TRP A 1 70 ? -3.507 0.185 4.969 1.00 94.88 70 TRP A O 1
ATOM 591 N N . LEU A 1 71 ? -2.800 2.104 4.036 1.00 93.50 71 LEU A N 1
ATOM 592 C CA . LEU A 1 71 ? -2.148 2.621 5.248 1.00 93.50 71 LEU A CA 1
ATOM 593 C C . LEU A 1 71 ? -3.154 2.919 6.366 1.00 93.50 71 LEU A C 1
ATOM 595 O O . LEU A 1 71 ? -2.878 2.634 7.534 1.00 93.50 71 LEU A O 1
ATOM 599 N N . GLU A 1 72 ? -4.319 3.450 6.010 1.00 94.06 72 GLU A N 1
ATOM 600 C CA . GLU A 1 72 ? -5.446 3.668 6.908 1.00 94.06 72 GLU A CA 1
ATOM 601 C C . GLU A 1 72 ? -5.912 2.334 7.501 1.00 94.06 72 GLU A C 1
ATOM 603 O O . GLU A 1 72 ? -5.880 2.162 8.720 1.00 94.06 72 GLU A O 1
ATOM 608 N N . ALA A 1 73 ? -6.209 1.337 6.659 1.00 95.12 73 ALA A N 1
ATOM 609 C CA . ALA A 1 73 ? -6.599 0.002 7.109 1.00 95.12 73 ALA A CA 1
ATOM 610 C C . ALA A 1 73 ? -5.544 -0.635 8.032 1.00 95.12 73 ALA A C 1
ATOM 612 O O . ALA A 1 73 ? -5.889 -1.167 9.087 1.00 95.12 73 ALA A O 1
ATOM 613 N N . LEU A 1 74 ? -4.250 -0.540 7.694 1.00 94.44 74 LEU A N 1
ATOM 614 C CA . LEU A 1 74 ? -3.158 -1.029 8.547 1.00 94.44 74 LEU A CA 1
ATOM 615 C C . LEU A 1 74 ? -3.089 -0.303 9.896 1.00 94.44 74 LEU A C 1
ATOM 617 O O . LEU A 1 74 ? -2.805 -0.931 10.918 1.00 94.44 74 LEU A O 1
ATOM 621 N N . SER A 1 75 ? -3.339 1.004 9.916 1.00 93.44 75 SER A N 1
ATOM 622 C CA . SER A 1 75 ? -3.397 1.795 11.150 1.00 93.44 75 SER A CA 1
ATOM 623 C C . SER A 1 75 ? -4.587 1.376 12.011 1.00 93.44 75 SER A C 1
ATOM 625 O O . SER A 1 75 ? -4.436 1.155 13.214 1.00 93.44 75 SER A O 1
ATOM 627 N N . LEU A 1 76 ? -5.742 1.155 11.378 1.00 94.31 76 LEU A N 1
ATOM 628 C CA . LEU A 1 76 ? -6.972 0.695 12.014 1.00 94.31 76 LEU A CA 1
ATOM 629 C C . LEU A 1 76 ? -6.851 -0.711 12.606 1.00 94.31 76 LEU A C 1
ATOM 631 O O . LEU A 1 76 ? -7.457 -0.995 13.632 1.00 94.31 76 LEU A O 1
ATOM 635 N N . ILE A 1 77 ? -6.016 -1.587 12.055 1.00 94.56 77 ILE A N 1
ATOM 636 C CA . ILE A 1 77 ? -5.754 -2.906 12.661 1.00 94.56 77 ILE A CA 1
ATOM 637 C C . ILE A 1 77 ? -4.517 -2.923 13.572 1.00 94.56 77 ILE A C 1
ATOM 639 O O . ILE A 1 77 ? -4.105 -3.981 14.040 1.00 94.56 77 ILE A O 1
ATOM 643 N N . GLY A 1 78 ? -3.901 -1.764 13.839 1.00 91.81 78 GLY A N 1
ATOM 644 C CA . GLY A 1 78 ? -2.740 -1.650 14.731 1.00 91.81 78 GLY A CA 1
ATOM 645 C C . GLY A 1 78 ? -1.438 -2.219 14.151 1.00 91.81 78 GLY A C 1
ATOM 646 O O . GLY A 1 78 ? -0.518 -2.560 14.894 1.00 91.81 78 GLY A O 1
ATOM 647 N N . ARG A 1 79 ? -1.337 -2.337 12.823 1.00 92.06 79 ARG A N 1
ATOM 648 C CA . ARG A 1 79 ? -0.193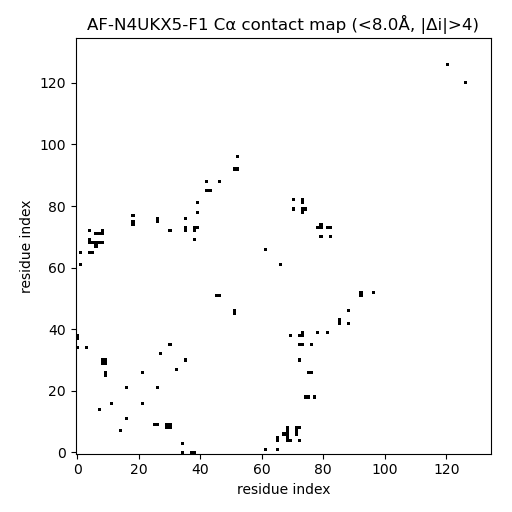 -2.919 12.098 1.00 92.06 79 ARG A CA 1
ATOM 649 C C . ARG A 1 79 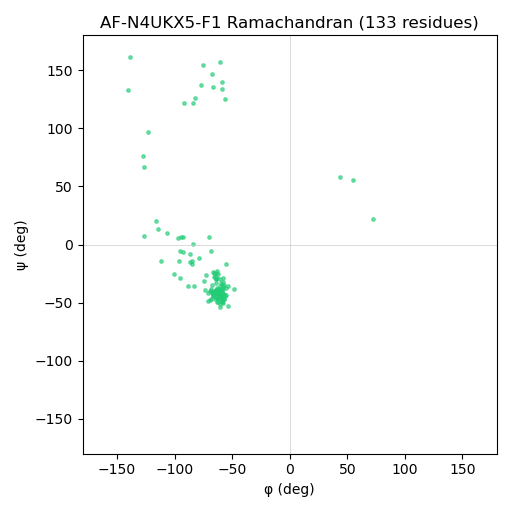? 0.524 -1.911 11.194 1.00 92.06 79 ARG A C 1
ATOM 651 O O . ARG A 1 79 ? 1.288 -2.321 10.329 1.00 92.06 79 ARG A O 1
ATOM 658 N N . PHE A 1 80 ? 0.364 -0.601 11.416 1.00 89.38 80 PHE A N 1
ATOM 659 C CA . PHE A 1 80 ? 1.004 0.453 10.605 1.00 89.38 80 PHE A CA 1
ATOM 660 C C . PHE A 1 80 ? 2.509 0.237 10.387 1.00 89.38 80 PHE A C 1
ATOM 662 O O . PHE A 1 80 ? 3.010 0.457 9.290 1.00 89.38 80 PHE A O 1
ATOM 669 N N . ARG A 1 81 ? 3.240 -0.257 11.397 1.00 88.56 81 ARG A N 1
ATOM 670 C CA . ARG A 1 81 ? 4.685 -0.535 11.285 1.00 88.56 81 ARG A CA 1
ATOM 671 C C . ARG A 1 81 ? 5.036 -1.528 10.171 1.00 88.56 81 ARG A C 1
ATOM 673 O O . ARG A 1 81 ? 6.123 -1.425 9.611 1.00 88.56 81 ARG A O 1
ATOM 680 N N . GLU A 1 82 ? 4.134 -2.447 9.823 1.00 87.06 82 GLU A N 1
ATOM 681 C CA . GLU A 1 82 ? 4.342 -3.386 8.711 1.00 87.06 82 GLU A CA 1
ATOM 682 C C . GLU A 1 82 ? 4.439 -2.658 7.363 1.00 87.06 82 GLU A C 1
ATOM 684 O O . GLU A 1 82 ? 5.197 -3.085 6.491 1.00 87.06 82 GLU A O 1
ATOM 689 N N . SER A 1 83 ? 3.766 -1.510 7.213 1.00 88.44 83 SER A N 1
ATOM 690 C CA . SER A 1 83 ? 3.818 -0.715 5.981 1.00 88.44 83 SER A CA 1
ATOM 691 C C . SER A 1 83 ? 5.233 -0.254 5.636 1.00 88.44 83 SER A C 1
ATOM 693 O O . SER A 1 83 ? 5.594 -0.210 4.463 1.00 88.44 83 SER A O 1
ATOM 695 N N . ILE A 1 84 ? 6.071 0.020 6.642 1.00 88.56 84 ILE A N 1
ATOM 696 C CA . ILE A 1 84 ? 7.445 0.499 6.445 1.00 88.56 84 ILE A CA 1
ATOM 697 C C . ILE A 1 84 ? 8.256 -0.538 5.669 1.00 88.56 84 ILE A C 1
ATOM 699 O O . ILE A 1 84 ? 9.006 -0.192 4.756 1.00 88.56 84 ILE A O 1
ATOM 703 N N . GLN A 1 85 ? 8.113 -1.815 6.024 1.00 82.31 85 GLN A N 1
ATOM 704 C CA . GLN A 1 85 ? 8.835 -2.893 5.357 1.00 82.31 85 GLN A CA 1
ATOM 705 C C . GLN A 1 85 ? 8.368 -3.055 3.909 1.00 82.31 85 GLN A C 1
ATOM 707 O O . GLN A 1 85 ? 9.194 -3.177 3.007 1.00 82.31 85 GLN A O 1
ATOM 712 N N . VAL A 1 86 ? 7.061 -2.972 3.677 1.00 80.88 86 VAL A N 1
ATOM 713 C CA . VAL A 1 86 ? 6.468 -3.035 2.337 1.00 80.88 86 VAL A CA 1
ATOM 714 C C . VAL A 1 86 ? 6.924 -1.868 1.460 1.00 80.88 86 VAL A C 1
ATOM 716 O O . VAL A 1 86 ? 7.368 -2.087 0.337 1.00 80.88 86 VAL A O 1
ATOM 719 N N . ILE A 1 87 ? 6.902 -0.638 1.979 1.00 85.38 87 ILE A N 1
ATOM 720 C CA . ILE A 1 87 ? 7.364 0.551 1.252 1.00 85.38 87 ILE A CA 1
ATOM 721 C C . ILE A 1 87 ? 8.844 0.411 0.879 1.00 85.38 87 ILE A C 1
ATOM 723 O O . ILE A 1 87 ? 9.218 0.713 -0.252 1.00 85.38 87 ILE A O 1
ATOM 727 N N . LYS A 1 88 ? 9.688 -0.106 1.783 1.00 86.00 88 LYS A N 1
ATOM 728 C CA . LYS A 1 88 ? 11.108 -0.372 1.489 1.00 86.00 88 LYS A CA 1
ATOM 729 C C . LYS A 1 88 ? 11.296 -1.403 0.372 1.00 86.00 88 LYS A C 1
ATOM 731 O O . LYS A 1 88 ? 12.154 -1.217 -0.494 1.00 86.00 88 LYS A O 1
ATOM 736 N N . ILE A 1 89 ? 10.504 -2.478 0.376 1.00 80.62 89 ILE A N 1
ATOM 737 C CA . ILE A 1 89 ? 10.518 -3.486 -0.694 1.00 80.62 89 ILE A CA 1
ATOM 738 C C . ILE A 1 89 ? 10.147 -2.825 -2.025 1.00 80.62 89 ILE A C 1
ATOM 740 O O . ILE A 1 89 ? 10.912 -2.915 -2.982 1.00 80.62 89 ILE A O 1
ATOM 744 N N . LEU A 1 90 ? 9.041 -2.080 -2.071 1.00 79.50 90 LEU A N 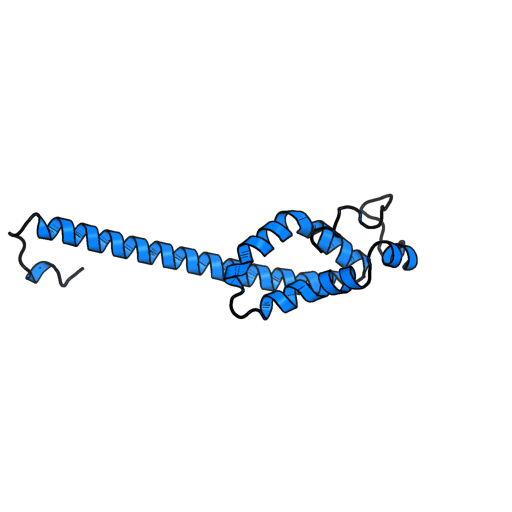1
ATOM 745 C CA . LEU A 1 90 ? 8.583 -1.386 -3.278 1.00 79.50 90 LEU A CA 1
ATOM 746 C C . LEU A 1 90 ? 9.625 -0.394 -3.806 1.00 79.50 90 LEU A C 1
ATOM 748 O O . LEU A 1 90 ? 9.930 -0.399 -4.994 1.00 79.50 90 LEU A O 1
ATOM 752 N N . GLN A 1 91 ? 10.244 0.398 -2.927 1.00 84.38 91 GLN A N 1
ATOM 753 C CA . GLN A 1 91 ? 11.336 1.303 -3.297 1.00 84.38 91 GLN A CA 1
ATOM 754 C C . GLN A 1 91 ? 12.521 0.564 -3.927 1.00 84.38 91 GLN A C 1
ATOM 756 O O . GLN A 1 91 ? 13.137 1.071 -4.862 1.00 84.38 91 GLN A O 1
ATOM 761 N N . THR A 1 92 ? 12.852 -0.625 -3.422 1.00 83.94 92 THR A N 1
ATOM 762 C CA . THR A 1 92 ? 13.946 -1.445 -3.958 1.00 83.94 92 THR A CA 1
ATOM 763 C C . THR A 1 92 ? 13.594 -1.956 -5.351 1.00 83.94 92 THR A C 1
ATOM 765 O O . THR A 1 92 ? 14.384 -1.805 -6.280 1.00 83.94 92 THR A O 1
ATOM 768 N N . VAL A 1 93 ? 12.383 -2.488 -5.521 1.00 78.75 93 VAL A N 1
ATOM 769 C CA . VAL A 1 93 ? 11.915 -3.029 -6.801 1.00 78.75 93 VAL A CA 1
ATOM 770 C C . VAL A 1 93 ? 11.795 -1.924 -7.866 1.00 78.75 93 VAL A C 1
ATOM 772 O O . VAL A 1 93 ? 12.233 -2.122 -8.998 1.00 78.75 93 VAL A O 1
ATOM 775 N N . ILE A 1 94 ? 11.315 -0.728 -7.502 1.00 81.25 94 ILE A N 1
ATOM 776 C CA . ILE A 1 94 ? 11.255 0.439 -8.402 1.00 81.25 94 ILE A CA 1
ATOM 777 C C . ILE A 1 94 ? 12.660 0.885 -8.833 1.00 81.25 94 ILE A C 1
ATOM 779 O O . ILE A 1 94 ? 12.883 1.156 -10.012 1.00 81.25 94 ILE A O 1
ATOM 783 N N . LYS A 1 95 ? 13.636 0.925 -7.914 1.00 86.25 95 LYS A N 1
ATOM 784 C CA . LYS A 1 95 ? 15.033 1.250 -8.259 1.00 86.25 95 LYS A CA 1
ATOM 785 C C . LYS A 1 95 ? 15.623 0.257 -9.257 1.00 86.25 95 LYS A C 1
ATOM 787 O O . LYS A 1 95 ? 16.266 0.680 -10.213 1.00 86.25 95 LYS A O 1
ATOM 792 N N . VAL A 1 96 ? 15.382 -1.040 -9.055 1.00 85.25 96 VAL A N 1
ATOM 793 C CA . VAL A 1 96 ? 15.819 -2.086 -9.992 1.00 85.25 96 VAL A CA 1
ATOM 794 C C . VAL A 1 96 ? 15.166 -1.889 -11.356 1.00 85.25 96 VAL A C 1
ATOM 796 O O . VAL A 1 96 ? 15.866 -1.931 -12.363 1.00 85.25 96 VAL A O 1
ATOM 799 N N . ARG A 1 97 ? 13.858 -1.605 -11.406 1.00 84.25 97 ARG A N 1
ATOM 800 C CA . ARG A 1 97 ? 13.158 -1.348 -12.670 1.00 84.25 97 ARG A CA 1
ATOM 801 C C . ARG A 1 97 ? 13.755 -0.165 -13.430 1.00 84.25 97 ARG A C 1
ATOM 803 O O . ARG A 1 97 ? 14.097 -0.324 -14.594 1.00 84.25 97 ARG A O 1
ATOM 810 N N . MET A 1 98 ? 13.972 0.969 -12.761 1.00 86.69 98 MET A N 1
ATOM 811 C CA . MET A 1 98 ? 14.601 2.140 -13.385 1.00 86.69 98 MET A CA 1
ATOM 812 C C . MET A 1 98 ? 16.010 1.833 -13.911 1.00 86.69 98 MET A C 1
ATOM 814 O O . MET A 1 98 ? 16.376 2.297 -14.988 1.00 86.69 98 MET A O 1
ATOM 818 N N . ALA A 1 99 ? 16.796 1.034 -13.181 1.00 90.06 99 ALA A N 1
ATOM 819 C CA . ALA A 1 99 ? 18.121 0.615 -13.631 1.00 90.06 99 ALA A CA 1
ATOM 820 C C . ALA A 1 99 ? 18.051 -0.292 -14.872 1.00 90.06 99 ALA A C 1
ATOM 822 O O . ALA A 1 99 ? 18.818 -0.097 -15.812 1.00 90.06 99 ALA A O 1
ATOM 823 N N . VAL A 1 100 ? 17.117 -1.248 -14.903 1.00 88.75 100 VAL A N 1
ATOM 824 C CA . VAL A 1 100 ? 16.884 -2.120 -16.066 1.00 88.75 100 VAL A CA 1
ATOM 825 C C . VAL A 1 100 ? 16.439 -1.304 -17.280 1.00 88.75 100 VAL A C 1
ATOM 827 O O . VAL A 1 100 ? 16.991 -1.481 -18.363 1.00 88.75 100 VAL A O 1
ATOM 830 N N . ASP A 1 101 ? 15.499 -0.375 -17.104 1.00 88.50 101 ASP A N 1
ATOM 831 C CA . ASP A 1 101 ? 15.011 0.490 -18.182 1.00 88.50 101 ASP A CA 1
ATOM 832 C C . ASP A 1 101 ? 16.137 1.379 -18.740 1.00 88.50 101 ASP A C 1
ATOM 834 O O . ASP A 1 101 ? 16.271 1.522 -19.957 1.00 88.50 101 ASP A O 1
ATOM 838 N N . PHE A 1 102 ? 17.003 1.908 -17.867 1.00 90.62 102 PHE A N 1
ATOM 839 C CA . PHE A 1 102 ? 18.196 2.658 -18.265 1.00 90.62 102 PHE A CA 1
ATOM 840 C C . PHE A 1 102 ? 19.178 1.800 -19.075 1.00 90.62 102 PHE A C 1
ATOM 842 O O . PHE A 1 102 ? 19.592 2.204 -20.161 1.00 90.62 102 PHE A O 1
ATOM 849 N N . LEU A 1 103 ? 19.525 0.603 -18.591 1.00 91.81 103 LEU A N 1
ATOM 850 C CA . LEU A 1 103 ? 20.443 -0.297 -19.296 1.00 91.81 103 LEU A CA 1
ATOM 851 C C . LEU A 1 103 ? 19.884 -0.707 -20.662 1.00 91.81 103 LEU A C 1
ATOM 853 O O . LEU A 1 103 ? 20.591 -0.612 -21.663 1.00 91.81 103 LEU A O 1
ATOM 857 N N . ASN A 1 104 ? 18.601 -1.071 -20.725 1.00 91.69 104 ASN A N 1
ATOM 858 C CA . ASN A 1 104 ? 17.923 -1.394 -21.979 1.00 91.69 104 ASN A CA 1
ATOM 859 C C . ASN A 1 104 ? 17.973 -0.218 -22.961 1.00 91.69 104 ASN A C 1
ATOM 861 O O . ASN A 1 104 ? 18.216 -0.406 -24.154 1.00 91.69 104 ASN A O 1
ATOM 865 N N . HIS A 1 105 ? 17.759 1.007 -22.477 1.00 92.69 105 HIS A N 1
ATOM 866 C CA . HIS A 1 105 ? 17.856 2.206 -23.299 1.00 92.69 105 HIS A CA 1
ATOM 867 C C . HIS A 1 105 ? 19.270 2.403 -23.873 1.00 92.69 105 HIS A C 1
ATOM 869 O O . HIS A 1 105 ? 19.409 2.640 -25.076 1.00 92.69 105 HIS A O 1
ATOM 875 N N . GLU A 1 106 ? 20.313 2.258 -23.052 1.00 93.31 106 GLU A N 1
ATOM 876 C CA . GLU A 1 106 ? 21.705 2.400 -23.493 1.00 93.31 106 GLU A CA 1
ATOM 877 C C . GLU A 1 106 ? 22.127 1.302 -24.479 1.00 93.31 106 GLU A C 1
ATOM 879 O O . GLU A 1 106 ? 22.712 1.611 -25.520 1.00 93.31 106 GLU A O 1
ATOM 884 N N . THR A 1 107 ? 21.756 0.040 -24.240 1.00 93.38 107 THR A N 1
ATOM 885 C CA . THR A 1 107 ? 22.000 -1.057 -25.192 1.00 93.38 107 THR A CA 1
ATOM 886 C C . THR A 1 107 ? 21.318 -0.785 -26.534 1.00 93.38 107 THR A C 1
ATOM 888 O O . THR A 1 107 ? 21.947 -0.886 -27.588 1.00 93.38 107 THR A O 1
ATOM 891 N N . ASN A 1 108 ? 20.057 -0.341 -26.513 1.00 93.50 108 ASN A N 1
ATOM 892 C CA . ASN A 1 108 ? 19.317 0.012 -27.725 1.00 93.50 108 ASN A CA 1
ATOM 893 C C . ASN A 1 108 ? 19.901 1.233 -28.455 1.00 93.50 108 ASN A C 1
ATOM 895 O O . ASN A 1 108 ? 19.720 1.378 -29.667 1.00 93.50 108 ASN A O 1
ATOM 899 N N . ARG A 1 109 ? 20.552 2.158 -27.741 1.00 91.38 109 ARG A N 1
ATOM 900 C CA . ARG A 1 109 ? 21.269 3.286 -28.349 1.00 91.38 109 ARG A CA 1
ATOM 901 C C . ARG A 1 109 ? 22.536 2.794 -29.050 1.00 91.38 109 ARG A C 1
ATOM 903 O O . ARG A 1 109 ? 22.734 3.141 -30.212 1.00 91.38 109 ARG A O 1
ATOM 910 N N . ALA A 1 110 ? 23.340 1.971 -28.376 1.00 90.50 110 ALA A N 1
ATOM 911 C CA . ALA A 1 110 ? 24.579 1.414 -28.919 1.00 90.50 110 ALA A CA 1
ATOM 912 C C . ALA A 1 110 ? 24.339 0.552 -30.172 1.00 90.50 110 ALA A C 1
ATOM 914 O O . ALA A 1 110 ? 25.090 0.628 -31.141 1.00 90.50 110 ALA A O 1
ATOM 915 N N . GLU A 1 111 ? 23.258 -0.228 -30.201 1.00 93.00 111 GLU A N 1
ATOM 916 C CA . GLU A 1 111 ? 22.928 -1.037 -31.379 1.00 93.00 111 GLU A CA 1
ATOM 917 C C . GLU A 1 111 ? 22.519 -0.164 -32.576 1.00 93.00 111 GLU A C 1
ATOM 919 O O . GLU A 1 111 ? 22.925 -0.399 -33.715 1.00 93.00 111 GLU A O 1
ATOM 924 N N . ARG A 1 112 ? 21.781 0.925 -32.320 1.00 91.88 112 ARG A N 1
ATOM 925 C CA . ARG A 1 112 ? 21.410 1.896 -33.358 1.00 91.88 112 ARG A CA 1
ATOM 926 C C . ARG A 1 112 ? 22.618 2.626 -33.935 1.00 91.88 112 ARG A C 1
ATOM 928 O O . ARG A 1 112 ? 22.654 2.836 -35.149 1.00 91.88 112 ARG A O 1
ATOM 935 N N . THR A 1 113 ? 23.597 3.002 -33.109 1.00 92.19 113 THR A N 1
ATOM 936 C CA . THR A 1 113 ? 24.825 3.650 -33.596 1.00 92.19 113 THR A CA 1
ATOM 937 C C . THR A 1 113 ? 25.662 2.689 -34.434 1.00 92.19 113 THR A C 1
ATOM 939 O O . THR A 1 113 ? 26.053 3.060 -35.541 1.00 92.19 113 THR A O 1
ATOM 942 N N . LYS A 1 114 ? 25.840 1.436 -33.992 1.00 92.12 114 LYS A N 1
ATOM 943 C CA . LYS A 1 114 ? 26.504 0.384 -34.785 1.00 92.12 114 LYS A CA 1
ATOM 944 C C . LYS A 1 114 ? 25.814 0.160 -36.128 1.00 92.12 114 LYS A C 1
ATOM 946 O O . LYS A 1 114 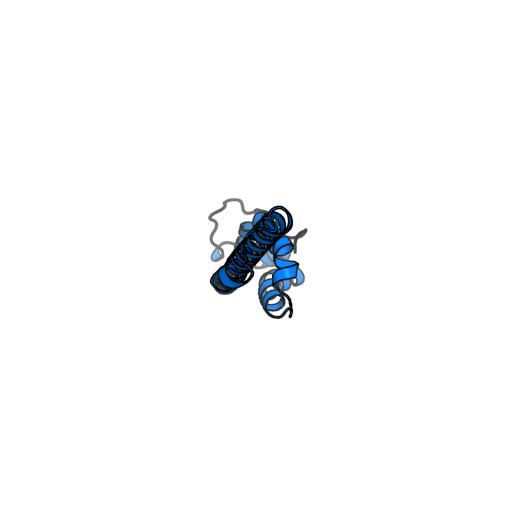? 26.463 0.154 -37.172 1.00 92.12 114 LYS A O 1
ATOM 951 N N . GLN A 1 115 ? 24.487 0.051 -36.132 1.00 91.38 115 GLN A N 1
ATOM 952 C CA . GLN A 1 115 ? 23.735 -0.169 -37.364 1.00 91.38 115 GLN A CA 1
ATOM 953 C C . GLN A 1 115 ? 23.791 1.038 -38.316 1.00 91.38 115 GLN A C 1
ATOM 955 O O . GLN A 1 115 ? 23.829 0.857 -39.536 1.00 91.38 115 GLN A O 1
ATOM 960 N N . ALA A 1 116 ? 23.810 2.266 -37.791 1.00 90.94 116 ALA A N 1
ATOM 961 C CA . ALA A 1 116 ? 24.000 3.475 -38.592 1.00 90.94 116 ALA A CA 1
ATOM 962 C C . ALA A 1 116 ? 25.408 3.536 -39.209 1.00 90.94 116 ALA A C 1
ATOM 964 O O . ALA A 1 116 ? 25.529 3.812 -40.404 1.00 90.94 116 ALA A O 1
ATOM 965 N N . ALA A 1 117 ? 26.446 3.214 -38.430 1.00 90.94 117 ALA A N 1
ATOM 966 C CA . ALA A 1 117 ? 27.828 3.146 -38.901 1.00 90.94 117 ALA A CA 1
ATOM 967 C C . ALA A 1 117 ? 27.999 2.085 -40.001 1.00 90.94 117 ALA A C 1
ATOM 969 O O . ALA A 1 117 ? 28.540 2.384 -41.066 1.00 90.94 117 ALA A O 1
ATOM 970 N N . TRP A 1 118 ? 27.437 0.886 -39.811 1.00 84.50 118 TRP A N 1
ATOM 971 C CA . TRP A 1 118 ? 27.454 -0.168 -40.829 1.00 84.50 118 TRP A CA 1
ATOM 972 C C . TRP A 1 118 ? 26.739 0.254 -42.122 1.00 84.50 118 TRP A C 1
ATOM 974 O O . TRP A 1 118 ? 27.278 0.087 -43.215 1.00 84.50 118 TRP A O 1
ATOM 984 N N . LYS A 1 119 ? 25.554 0.877 -42.020 1.00 91.25 119 LYS A N 1
ATOM 985 C CA . LYS A 1 119 ? 24.825 1.414 -43.187 1.00 91.25 119 LYS A CA 1
ATOM 986 C C . LYS A 1 119 ? 25.617 2.493 -43.929 1.00 91.25 119 LYS A C 1
ATOM 988 O O . LYS A 1 119 ? 25.510 2.584 -45.152 1.00 91.25 119 LYS A O 1
ATOM 993 N N . PHE A 1 120 ? 26.372 3.322 -43.212 1.00 88.81 120 PHE A N 1
ATOM 994 C CA . PHE A 1 120 ? 27.236 4.338 -43.808 1.00 88.81 120 PHE A CA 1
ATOM 995 C C . PHE A 1 120 ? 28.422 3.704 -44.546 1.00 88.81 120 PHE A C 1
ATOM 997 O O . PHE A 1 120 ? 28.645 4.023 -45.713 1.00 88.81 120 PHE A O 1
ATOM 1004 N N . ALA A 1 121 ? 29.118 2.757 -43.909 1.00 82.81 121 ALA A N 1
ATOM 1005 C CA . ALA A 1 121 ? 30.235 2.028 -44.509 1.00 82.81 121 ALA A CA 1
ATOM 1006 C C . ALA A 1 121 ? 29.807 1.253 -45.769 1.00 82.81 121 ALA A C 1
ATOM 1008 O O . ALA A 1 121 ? 30.449 1.359 -46.812 1.00 82.81 121 ALA A O 1
ATOM 1009 N N . ALA A 1 122 ? 28.659 0.568 -45.728 1.00 83.69 122 ALA A N 1
ATOM 1010 C CA . ALA A 1 122 ? 28.116 -0.168 -46.874 1.00 83.69 122 ALA A CA 1
ATOM 1011 C C . ALA A 1 122 ? 27.769 0.730 -48.081 1.00 83.69 122 ALA A C 1
ATOM 1013 O O . ALA A 1 122 ? 27.769 0.264 -49.218 1.00 83.69 122 ALA A O 1
ATOM 1014 N N . ARG A 1 123 ? 27.476 2.019 -47.854 1.00 86.25 123 ARG A N 1
ATOM 1015 C CA . ARG A 1 123 ? 27.213 3.008 -48.917 1.00 86.25 123 ARG A CA 1
ATOM 1016 C C . ARG A 1 123 ? 28.482 3.680 -49.451 1.00 86.25 123 ARG A C 1
ATOM 1018 O O . ARG A 1 123 ? 28.420 4.284 -50.517 1.00 86.25 123 ARG A O 1
ATOM 1025 N N . ASN A 1 124 ? 29.610 3.569 -48.747 1.00 81.44 124 ASN A N 1
ATOM 1026 C CA . ASN A 1 124 ? 30.888 4.190 -49.100 1.00 81.44 124 ASN A CA 1
ATOM 1027 C C . ASN A 1 124 ? 32.024 3.146 -49.130 1.00 81.44 124 ASN A C 1
ATOM 1029 O O . ASN A 1 124 ? 32.870 3.124 -48.237 1.00 81.44 124 ASN A O 1
ATOM 1033 N N . PRO A 1 125 ? 32.110 2.314 -50.186 1.00 69.00 125 PRO A N 1
ATOM 1034 C CA . PRO A 1 125 ? 33.035 1.174 -50.258 1.00 69.00 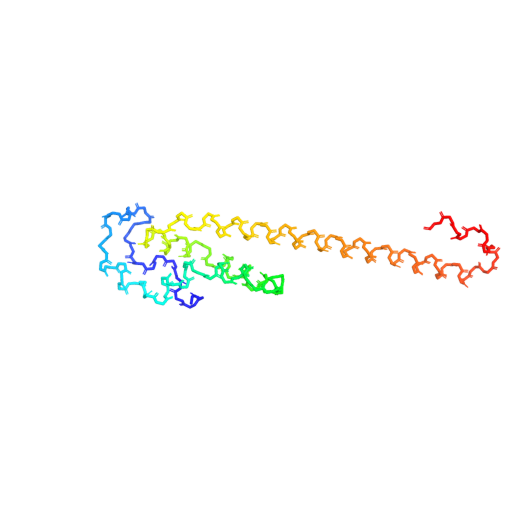125 PRO A CA 1
ATOM 1035 C C . PRO A 1 125 ? 34.531 1.533 -50.390 1.00 69.00 125 PRO A C 1
ATOM 1037 O O . PRO A 1 125 ? 35.353 0.648 -50.599 1.00 69.00 125 PRO A O 1
ATOM 1040 N N . ARG A 1 126 ? 34.907 2.818 -50.303 1.00 66.88 126 ARG A N 1
ATOM 1041 C CA . ARG A 1 126 ? 36.307 3.282 -50.379 1.00 66.88 126 ARG A CA 1
ATOM 1042 C C . ARG A 1 126 ? 37.000 3.405 -49.012 1.00 66.88 126 ARG A C 1
ATOM 1044 O O . ARG A 1 126 ? 38.195 3.672 -48.988 1.00 66.88 126 ARG A O 1
ATOM 1051 N N . LEU A 1 127 ? 36.277 3.227 -47.903 1.00 58.72 127 LEU A N 1
ATOM 1052 C CA . LEU A 1 127 ? 36.843 3.167 -46.549 1.00 58.72 127 LEU A CA 1
ATOM 1053 C C . LEU A 1 127 ? 37.329 1.732 -46.285 1.00 58.72 127 LEU A C 1
ATOM 1055 O O . LEU A 1 127 ? 36.558 0.786 -46.436 1.00 58.72 127 LEU A O 1
ATOM 1059 N N . SER A 1 128 ? 38.617 1.554 -45.975 1.00 55.53 128 SER A N 1
ATOM 1060 C CA . SER A 1 128 ? 39.218 0.218 -45.831 1.00 55.53 128 SER A CA 1
ATOM 1061 C C . SER A 1 128 ? 38.821 -0.449 -44.509 1.00 55.53 128 SER A C 1
ATOM 1063 O O . SER A 1 128 ? 38.580 0.228 -43.510 1.00 55.53 128 SER A O 1
ATOM 1065 N N . SER A 1 129 ? 38.838 -1.785 -44.475 1.00 55.03 129 SER A N 1
ATOM 1066 C CA . SER A 1 129 ? 38.560 -2.605 -43.284 1.00 55.03 129 SER A CA 1
ATOM 1067 C C . SER A 1 129 ? 39.440 -2.283 -42.067 1.00 55.03 129 SER A C 1
ATOM 1069 O O . SER A 1 129 ? 39.079 -2.642 -40.956 1.00 55.03 129 SER A O 1
ATOM 1071 N N . HIS A 1 130 ? 40.564 -1.586 -42.256 1.00 52.25 130 HIS A N 1
ATOM 1072 C CA . HIS A 1 130 ? 41.536 -1.271 -41.207 1.00 52.25 130 HIS A CA 1
ATOM 1073 C C . HIS A 1 130 ? 41.119 -0.090 -40.296 1.00 52.25 130 HIS A C 1
ATOM 1075 O O . HIS A 1 130 ? 41.738 0.128 -39.256 1.00 52.25 130 HIS A O 1
ATOM 1081 N N . GLU A 1 131 ? 40.079 0.678 -40.650 1.00 54.62 131 GLU A N 1
ATOM 1082 C CA . GLU A 1 131 ? 39.564 1.792 -39.823 1.00 54.62 131 GLU A CA 1
ATOM 1083 C C . GLU A 1 131 ? 38.378 1.393 -38.918 1.00 54.62 131 GLU A C 1
ATOM 1085 O O . GLU A 1 131 ? 37.941 2.194 -38.093 1.00 54.62 131 GLU A O 1
ATOM 1090 N N . LEU A 1 132 ? 37.862 0.163 -39.043 1.00 52.59 132 LEU A N 1
ATOM 1091 C CA . LEU A 1 132 ? 36.629 -0.288 -38.381 1.00 52.59 132 LEU A CA 1
ATOM 1092 C C . LEU A 1 132 ? 36.842 -1.043 -37.057 1.00 52.59 132 LEU A C 1
ATOM 1094 O O . LEU A 1 132 ? 35.890 -1.167 -36.296 1.00 52.59 132 LEU A O 1
ATOM 1098 N N . ASP A 1 133 ? 38.063 -1.487 -36.744 1.00 51.88 133 ASP A N 1
ATOM 1099 C CA . ASP A 1 133 ? 38.358 -2.244 -35.511 1.00 51.88 133 ASP A CA 1
ATOM 1100 C C . ASP A 1 133 ? 38.606 -1.350 -34.272 1.00 51.88 133 ASP A C 1
ATOM 1102 O O . ASP A 1 133 ? 38.863 -1.853 -33.180 1.00 51.88 133 ASP A O 1
ATOM 1106 N N . ASN A 1 134 ? 38.521 -0.021 -34.419 1.00 51.03 134 ASN A N 1
ATOM 1107 C CA . ASN A 1 134 ? 38.788 0.959 -33.354 1.00 51.03 134 ASN A CA 1
ATOM 1108 C C . ASN A 1 134 ? 37.529 1.651 -32.772 1.00 51.03 134 ASN A C 1
ATOM 1110 O O . ASN A 1 134 ? 37.680 2.607 -32.009 1.00 51.03 134 ASN A O 1
ATOM 1114 N N . TYR A 1 135 ? 36.309 1.201 -33.098 1.00 50.56 135 TYR A N 1
ATOM 1115 C CA . TYR A 1 135 ? 35.033 1.772 -32.615 1.00 50.56 135 TYR A CA 1
ATOM 1116 C C . TYR A 1 135 ? 34.025 0.696 -32.195 1.00 50.56 135 TYR A C 1
ATOM 1118 O O . TYR A 1 135 ? 33.258 0.960 -31.239 1.00 50.56 135 TYR A O 1
#

Sequence (135 aa):
MNISLKEDICDLVWPGTQRTEIPSLRVASCISDELQYACRHWAYHFQKIETPLINLDEVFVFLQKHLFHWLEALSLIGRFRESIQVIKILQTVIKVRMAVDFLNHETNRAERTKQAAWKFAARNPRLSSHELDNY

Mean predicted aligned error: 8.97 Å

Radius of gyration: 25.53 Å; Cα contacts (8 Å, |Δi|>4): 65; chains: 1; bounding box: 59×28×71 Å